Protein AF-A0A5R2MZ27-F1 (afdb_monomer)

Solvent-accessible surface area (backbone atoms only — not comparable to full-atom values): 8393 Å² total; per-residue (Å²): 110,72,66,53,73,75,37,79,86,62,85,85,85,87,86,88,85,86,78,93,74,53,65,90,81,45,98,56,95,76,85,91,82,90,80,78,95,77,51,82,99,62,89,85,76,93,84,76,88,87,82,83,57,83,44,55,34,71,86,77,41,75,88,79,53,96,51,77,74,59,57,74,78,48,46,41,44,42,41,65,92,45,68,53,51,56,50,52,53,32,48,75,73,74,45,84,57,98,64,51,74,48,63,61,71,29,86,47,69,66,62,40,50,52,38,8,66,72,61,71,26,32,26,101

Foldseek 3Di:
DVVCVVPVPDDDDDDDDDDADDPVVDPDPDDDDPDDPPHPPDDDDDDDDDDDDKDAAQVLDPPRDPDPVSLLVWAEEAEPSCQCVQVVVCVVVVHGHPCSNDHHYDPDVVVSNVCRNVRVTMYD

Mean predicted aligned error: 5.78 Å

Secondary structure (DSSP, 8-state):
-HHHHH-TT---------S---STTSS-S-----S-S--TT-------------EE-GGGSTTS---GGGGGGS-B-EETT-TTHHHHHHHHTT---SSTT-S-EESSHHHHHHHHHTTS-EE-

pLDDT: mean 89.58, std 7.47, range [64.25, 97.94]

Nearest PDB structures (foldseek):
  3kot-assembly1_A-2  TM=7.412E-01  e=2.542E-04  Citrobacter freundii
  3kos-assembly1_A  TM=7.455E-01  e=3.814E-04  Citrobacter freundii
  5mmh-assembly3_A  TM=7.559E-01  e=1.924E-02  Pseudomonas aeruginosa PAO1
  7erp-assembly2_C  TM=6.574E-01  e=1.039E+00  Cronobacter sakazakii

Structure (mmCIF, N/CA/C/O backbone):
data_AF-A0A5R2MZ27-F1
#
_entry.id   AF-A0A5R2MZ27-F1
#
loop_
_atom_site.group_PDB
_atom_site.id
_atom_site.type_symbol
_atom_site.label_atom_id
_atom_site.label_alt_id
_atom_site.label_comp_id
_atom_site.label_asym_id
_atom_site.label_entity_id
_atom_site.label_seq_id
_atom_site.pdbx_PDB_ins_code
_atom_site.Cartn_x
_atom_site.Cartn_y
_atom_site.Cartn_z
_atom_site.occupancy
_atom_site.B_iso_or_equiv
_atom_site.auth_seq_id
_atom_site.auth_comp_id
_atom_site.auth_asym_id
_atom_site.auth_atom_id
_atom_site.pdbx_PDB_model_num
ATOM 1 N N . GLY A 1 1 ? -21.063 -7.487 6.670 1.00 77.25 1 GLY A N 1
ATOM 2 C CA . GLY A 1 1 ? -22.376 -8.100 6.963 1.00 77.25 1 GLY A CA 1
ATOM 3 C C . GLY A 1 1 ? -22.309 -9.214 7.996 1.00 77.25 1 GLY A C 1
ATOM 4 O O . GLY A 1 1 ? -22.972 -9.109 9.014 1.00 77.25 1 GLY A O 1
ATOM 5 N N . ARG A 1 2 ? -21.514 -10.273 7.766 1.00 94.56 2 ARG A N 1
ATOM 6 C CA . ARG A 1 2 ? -21.497 -11.484 8.616 1.00 94.56 2 ARG A CA 1
ATOM 7 C C . ARG A 1 2 ? -21.313 -11.219 10.118 1.00 94.56 2 ARG A C 1
ATOM 9 O O . ARG A 1 2 ? -22.055 -11.786 10.905 1.00 94.56 2 ARG A O 1
ATOM 16 N N . PHE A 1 3 ? -20.360 -10.361 10.494 1.00 92.75 3 PHE A N 1
ATOM 17 C CA . PHE A 1 3 ? -20.076 -10.034 11.897 1.00 92.75 3 PHE A CA 1
ATOM 18 C C . PHE A 1 3 ? -21.261 -9.355 12.600 1.00 92.75 3 PHE A C 1
ATOM 20 O O . PHE A 1 3 ? -21.692 -9.835 13.641 1.00 92.75 3 PHE A O 1
ATOM 27 N N . LEU A 1 4 ? -21.825 -8.300 12.000 1.00 94.31 4 LEU A N 1
ATOM 28 C CA . LEU A 1 4 ? -22.984 -7.583 12.550 1.00 94.31 4 LEU A CA 1
ATOM 29 C C . LEU A 1 4 ? -24.217 -8.491 12.656 1.00 94.31 4 LEU A C 1
ATOM 31 O O . LEU A 1 4 ? -24.923 -8.461 13.654 1.00 94.31 4 LEU A O 1
ATOM 35 N N . ASN A 1 5 ? -24.433 -9.365 11.667 1.00 95.31 5 ASN A N 1
ATOM 36 C CA . ASN A 1 5 ? -25.531 -10.335 11.711 1.00 95.31 5 ASN A CA 1
ATOM 37 C C . ASN A 1 5 ? -25.368 -11.358 12.847 1.00 95.31 5 ASN A C 1
ATOM 39 O O . ASN A 1 5 ? -26.362 -11.817 13.399 1.00 95.31 5 ASN A O 1
ATOM 43 N N . ALA A 1 6 ? -24.129 -11.738 13.172 1.00 97.44 6 ALA A N 1
ATOM 44 C CA . ALA A 1 6 ? -23.833 -12.648 14.275 1.00 97.44 6 ALA A CA 1
ATOM 45 C C . ALA A 1 6 ? -23.866 -11.951 15.649 1.00 97.44 6 ALA A C 1
ATOM 47 O O . ALA A 1 6 ? -24.049 -12.627 16.656 1.00 97.44 6 ALA A O 1
ATOM 48 N N . ASN A 1 7 ? -23.721 -10.620 15.690 1.00 96.44 7 ASN A N 1
ATOM 49 C CA . ASN A 1 7 ? -23.631 -9.822 16.914 1.00 96.44 7 ASN A CA 1
ATOM 50 C C . ASN A 1 7 ? -24.573 -8.600 16.856 1.00 96.44 7 ASN A C 1
ATOM 52 O O . ASN A 1 7 ? -24.106 -7.464 16.776 1.00 96.44 7 ASN A O 1
ATOM 56 N N . PRO A 1 8 ? -25.902 -8.803 16.896 1.00 95.12 8 PRO A N 1
ATOM 57 C CA . PRO A 1 8 ? -26.883 -7.742 16.641 1.00 95.12 8 PRO A CA 1
ATOM 58 C C . PRO A 1 8 ? -26.922 -6.637 17.708 1.00 95.12 8 PRO A C 1
ATOM 60 O O . PRO A 1 8 ? -27.533 -5.598 17.484 1.00 95.12 8 PRO A O 1
ATOM 63 N N . THR A 1 9 ? -26.307 -6.858 18.870 1.00 97.00 9 THR A N 1
ATOM 64 C CA . THR A 1 9 ? -26.231 -5.885 19.969 1.00 97.00 9 THR A CA 1
ATOM 65 C C . THR A 1 9 ? -24.957 -5.043 19.946 1.00 97.00 9 THR A C 1
ATOM 67 O O . THR A 1 9 ? -24.823 -4.157 20.783 1.00 97.00 9 THR A O 1
ATOM 70 N N . ILE A 1 10 ? -24.005 -5.333 19.051 1.00 94.75 10 ILE A N 1
ATOM 71 C CA . ILE A 1 10 ? -22.760 -4.568 18.931 1.00 94.75 10 ILE A CA 1
ATOM 72 C C . ILE A 1 10 ? -22.983 -3.411 17.957 1.00 94.75 10 ILE A C 1
ATOM 74 O O . ILE A 1 10 ? -23.320 -3.628 16.792 1.00 94.75 10 ILE A O 1
ATOM 78 N N . GLU A 1 11 ? -22.744 -2.189 18.424 1.00 92.44 11 GLU A N 1
ATOM 79 C CA . GLU A 1 11 ? -22.598 -1.016 17.565 1.00 92.44 11 GLU A CA 1
ATOM 80 C C . GLU A 1 11 ? -21.147 -0.934 17.076 1.00 92.44 11 GLU A C 1
ATOM 82 O O . GLU A 1 11 ? -20.214 -1.008 17.872 1.00 92.44 11 GLU A O 1
ATOM 87 N N . LEU A 1 12 ? -20.948 -0.843 15.759 1.00 92.75 12 LEU A N 1
ATOM 88 C CA . LEU A 1 12 ? -19.620 -0.819 15.147 1.00 92.75 12 LEU A CA 1
ATOM 89 C C . LEU A 1 12 ? -19.347 0.557 14.544 1.00 92.75 12 LEU A C 1
ATOM 91 O O . LEU A 1 12 ? -19.946 0.920 13.531 1.00 92.75 12 LEU A O 1
ATOM 95 N N . THR A 1 13 ? -18.375 1.260 15.115 1.00 92.69 13 THR A N 1
ATOM 96 C CA . THR A 1 13 ? -17.823 2.501 14.564 1.00 92.69 13 THR A CA 1
ATOM 97 C C . THR A 1 13 ? -16.450 2.214 13.972 1.00 92.69 13 THR A C 1
ATOM 99 O O . THR A 1 13 ? -15.607 1.603 14.621 1.00 92.69 13 THR A O 1
ATOM 102 N N . VAL A 1 14 ? -16.220 2.636 12.727 1.00 92.31 14 VAL A N 1
ATOM 103 C CA . VAL A 1 14 ? -14.935 2.451 12.037 1.00 92.31 14 VAL A CA 1
ATOM 104 C C . VAL A 1 14 ? -14.370 3.812 11.673 1.00 92.31 14 VAL A C 1
ATOM 106 O O . VAL A 1 14 ? -15.018 4.594 10.977 1.00 92.31 14 VAL A O 1
ATOM 109 N N . THR A 1 15 ? -13.149 4.078 12.120 1.00 90.44 15 THR A N 1
ATOM 110 C CA . THR A 1 15 ? -12.382 5.276 11.779 1.00 90.44 15 THR A CA 1
ATOM 111 C C . THR A 1 15 ? -11.074 4.871 11.106 1.00 90.44 15 THR A C 1
ATOM 113 O O . THR A 1 15 ? -10.576 3.761 11.289 1.00 90.44 15 THR A O 1
ATOM 116 N N . ALA A 1 16 ? -10.536 5.759 10.272 1.00 87.19 16 ALA A N 1
ATOM 117 C CA . ALA A 1 16 ? -9.241 5.575 9.633 1.00 87.19 16 ALA A CA 1
ATOM 118 C C . ALA A 1 16 ? -8.315 6.715 10.061 1.00 87.19 16 ALA A C 1
ATOM 120 O O . ALA A 1 16 ? -8.684 7.886 9.970 1.00 87.19 16 ALA A O 1
ATOM 121 N N . SER A 1 17 ? -7.114 6.368 10.510 1.00 81.44 17 SER A N 1
ATOM 122 C CA . SER A 1 17 ? -6.074 7.312 10.916 1.00 81.44 17 SER A CA 1
ATOM 123 C C . SER A 1 17 ? -4.730 6.897 10.332 1.00 81.44 17 SER A C 1
ATOM 125 O O . SER A 1 17 ? -4.474 5.713 10.119 1.00 81.44 17 SER A O 1
ATOM 127 N N . ILE A 1 18 ? -3.862 7.876 10.085 1.00 76.75 18 ILE A N 1
ATOM 128 C CA . ILE A 1 18 ? -2.497 7.655 9.604 1.00 76.75 18 ILE A CA 1
ATOM 129 C C . ILE A 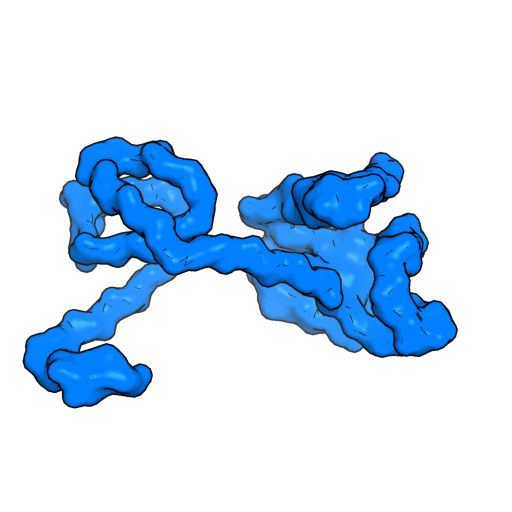1 18 ? -1.533 7.999 10.738 1.00 76.75 18 ILE A C 1
ATOM 131 O O . ILE A 1 18 ? -1.662 9.053 11.358 1.00 76.75 18 ILE A O 1
ATOM 135 N N . GLY A 1 19 ? -0.538 7.142 10.963 1.00 75.62 19 GLY A N 1
ATOM 136 C CA . GLY A 1 19 ? 0.529 7.376 11.935 1.00 75.62 19 GLY A CA 1
ATOM 137 C C . GLY A 1 19 ? 0.334 6.635 13.254 1.00 75.62 19 GLY A C 1
ATOM 138 O O . GLY A 1 19 ? -0.504 5.743 13.367 1.00 75.62 19 GLY A O 1
ATOM 139 N N . GLN A 1 20 ? 1.171 6.978 14.236 1.00 71.75 20 GLN A N 1
ATOM 140 C CA . GLN A 1 20 ? 1.079 6.401 15.573 1.00 71.75 20 GLN A CA 1
ATOM 141 C C . GLN A 1 20 ? -0.229 6.809 16.243 1.00 71.75 20 GLN A C 1
ATOM 143 O O . GLN A 1 20 ? -0.682 7.947 16.133 1.00 71.75 20 GLN A O 1
ATOM 148 N N . PHE A 1 21 ? -0.799 5.856 16.961 1.00 76.38 21 PHE A N 1
ATOM 149 C CA . PHE A 1 21 ? -2.088 5.965 17.610 1.00 76.38 21 PHE A CA 1
ATOM 150 C C . PHE A 1 21 ? -1.949 5.513 19.073 1.00 76.38 21 PHE A C 1
ATOM 152 O O . PHE A 1 21 ? -1.078 4.703 19.392 1.00 76.38 21 PHE A O 1
ATOM 159 N N . SER A 1 22 ? -2.783 6.058 19.961 1.00 78.81 22 SER A N 1
ATOM 160 C CA . SER A 1 22 ? -2.821 5.703 21.382 1.00 78.81 22 SER A CA 1
ATOM 161 C C . SER A 1 22 ? -4.241 5.320 21.781 1.00 78.81 22 SER A C 1
ATOM 163 O O . SER A 1 22 ? -5.166 6.122 21.635 1.00 78.81 22 SER A O 1
ATOM 165 N N . PHE A 1 23 ? -4.384 4.111 22.327 1.00 84.12 23 PHE A N 1
ATOM 166 C CA . PHE A 1 23 ? -5.642 3.611 22.885 1.00 84.12 23 PHE A CA 1
ATOM 167 C C . PHE A 1 23 ? -6.122 4.452 24.077 1.00 84.12 23 PHE A C 1
ATOM 169 O O . PHE A 1 23 ? -7.317 4.610 24.265 1.00 84.12 23 PHE A O 1
ATOM 176 N N . GLU A 1 24 ? -5.214 5.054 24.854 1.00 83.88 24 GLU A N 1
ATOM 177 C CA . GLU A 1 24 ? -5.598 5.928 25.974 1.00 83.88 24 GLU A CA 1
ATOM 178 C C . GLU A 1 24 ? -6.149 7.284 25.514 1.00 83.88 24 GLU A C 1
ATOM 180 O O . GLU A 1 24 ? -6.957 7.901 26.205 1.00 83.88 24 GLU A O 1
ATOM 185 N N . ALA A 1 25 ? -5.692 7.777 24.360 1.00 82.75 25 ALA A N 1
ATOM 186 C CA . ALA A 1 25 ? -6.037 9.106 23.862 1.00 82.75 25 ALA A CA 1
ATOM 187 C C . ALA A 1 25 ? -7.261 9.120 22.929 1.00 82.75 25 ALA A C 1
ATOM 189 O O . ALA A 1 25 ? -7.608 10.176 22.395 1.00 82.75 25 ALA A O 1
ATOM 190 N N . THR A 1 26 ? -7.881 7.968 22.669 1.00 82.06 26 THR A N 1
ATOM 191 C CA . THR A 1 26 ? -8.913 7.810 21.637 1.00 82.06 26 THR A CA 1
ATOM 192 C C . THR A 1 26 ? -10.004 6.826 22.064 1.00 82.06 26 THR A C 1
ATOM 194 O O . THR A 1 26 ? -9.779 5.962 22.899 1.00 82.06 26 THR A O 1
ATOM 197 N N . ASP A 1 27 ? -11.184 6.937 21.449 1.00 85.62 27 ASP A N 1
ATOM 198 C CA . ASP A 1 27 ? -12.349 6.063 21.689 1.00 85.62 27 ASP A CA 1
ATOM 199 C C . ASP A 1 27 ? -12.340 4.820 20.771 1.00 85.62 27 ASP A C 1
ATOM 201 O O . ASP A 1 27 ? -13.334 4.477 20.132 1.00 85.62 27 ASP A O 1
ATOM 205 N N . VAL A 1 28 ? -11.186 4.171 20.610 1.00 89.38 28 VAL A N 1
ATOM 206 C CA . VAL A 1 28 ? -11.052 2.984 19.749 1.00 89.38 28 VAL A CA 1
ATOM 207 C C . VAL A 1 28 ? -10.683 1.783 20.605 1.00 89.38 28 VAL A C 1
ATOM 209 O O . VAL A 1 28 ? -9.671 1.809 21.289 1.00 89.38 28 VAL A O 1
ATOM 212 N N . ASP A 1 29 ? -11.468 0.709 20.521 1.00 89.81 29 ASP A N 1
ATOM 213 C CA . ASP A 1 29 ? -11.234 -0.517 21.300 1.00 89.81 29 ASP A CA 1
ATOM 214 C C . ASP A 1 29 ? -10.222 -1.475 20.648 1.00 89.81 29 ASP A C 1
ATOM 216 O O . ASP A 1 29 ? -9.589 -2.283 21.324 1.00 89.81 29 ASP A O 1
ATOM 220 N N . ALA A 1 30 ? -10.083 -1.424 19.319 1.00 89.94 30 ALA A N 1
ATOM 221 C CA . ALA A 1 30 ? -9.198 -2.297 18.550 1.00 89.94 30 ALA A CA 1
ATOM 222 C C . ALA A 1 30 ? -8.706 -1.609 17.273 1.00 89.94 30 ALA A C 1
ATOM 224 O O . ALA A 1 30 ? -9.446 -0.861 16.633 1.00 89.94 30 ALA A O 1
ATOM 225 N N . ALA A 1 31 ? -7.474 -1.913 16.863 1.00 89.69 31 ALA A N 1
ATOM 226 C CA . ALA A 1 31 ? -6.870 -1.361 15.657 1.00 89.69 31 ALA A CA 1
ATOM 227 C C . ALA A 1 31 ? -6.383 -2.470 14.718 1.00 89.69 31 ALA A C 1
ATOM 229 O O . ALA A 1 31 ? -5.806 -3.463 15.157 1.00 89.69 31 ALA A O 1
ATOM 230 N N . ILE A 1 32 ? -6.587 -2.271 13.414 1.00 89.88 32 ILE A N 1
ATOM 231 C CA . ILE A 1 32 ? -5.943 -3.061 12.360 1.00 89.88 32 ILE A CA 1
ATOM 232 C C . ILE A 1 32 ? -4.836 -2.191 11.779 1.00 89.88 32 ILE A C 1
ATOM 234 O O . ILE A 1 32 ? -5.098 -1.115 11.241 1.00 89.88 32 ILE A O 1
ATOM 238 N N . HIS A 1 33 ? -3.600 -2.656 11.908 1.00 86.00 33 HIS A N 1
ATOM 239 C CA . HIS A 1 33 ? -2.395 -1.913 11.558 1.00 86.00 33 HIS A CA 1
ATOM 240 C C . HIS A 1 33 ? -1.496 -2.757 10.658 1.00 86.00 33 HIS A C 1
ATOM 242 O O . HIS A 1 33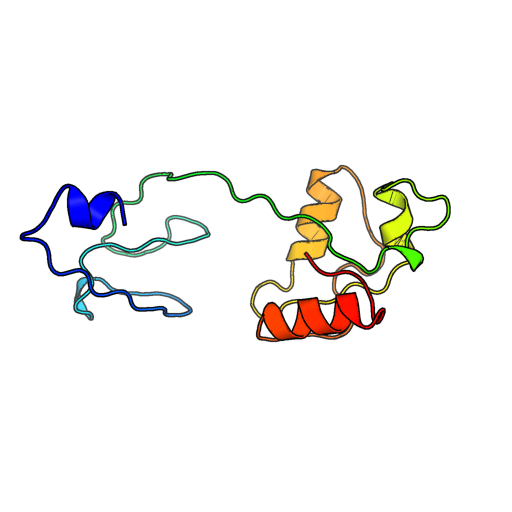 ? -1.404 -3.972 10.817 1.00 86.00 33 HIS A O 1
ATOM 248 N N . TYR A 1 34 ? -0.835 -2.092 9.714 1.00 81.69 34 TYR A N 1
ATOM 249 C CA . TYR A 1 34 ? 0.211 -2.679 8.886 1.00 81.69 34 TYR A CA 1
ATOM 250 C C . TYR A 1 34 ? 1.571 -2.136 9.326 1.00 81.69 34 TYR A C 1
ATOM 252 O O . TYR A 1 34 ? 1.821 -0.931 9.235 1.00 81.69 34 TYR A O 1
ATOM 260 N N . GLY A 1 35 ? 2.474 -3.021 9.743 1.00 78.69 35 GLY A N 1
ATOM 261 C CA . GLY A 1 35 ? 3.841 -2.672 10.122 1.00 78.69 35 GLY A CA 1
ATOM 262 C C . GLY A 1 35 ? 4.304 -3.428 11.360 1.00 78.69 35 GLY A C 1
ATOM 263 O O . GLY A 1 35 ? 3.775 -4.483 11.687 1.00 78.69 35 GLY A O 1
ATOM 264 N N . THR A 1 36 ? 5.312 -2.892 12.046 1.00 70.44 36 THR A N 1
ATOM 265 C CA . THR A 1 36 ? 5.902 -3.535 13.230 1.00 70.44 36 THR A CA 1
ATOM 266 C C . THR A 1 36 ? 5.145 -3.200 14.516 1.00 70.44 36 THR A C 1
ATOM 268 O O . THR A 1 36 ? 4.475 -2.166 14.587 1.00 70.44 36 THR A O 1
ATOM 271 N N . ASP A 1 37 ? 5.333 -4.036 15.541 1.00 64.25 37 ASP A N 1
ATOM 272 C CA . ASP A 1 37 ? 4.714 -3.989 16.882 1.00 64.25 37 ASP A CA 1
ATOM 273 C C . ASP A 1 37 ? 5.206 -2.816 17.759 1.00 64.25 37 ASP A C 1
ATOM 275 O O . ASP A 1 37 ? 5.645 -2.989 18.894 1.00 64.25 37 ASP A O 1
ATOM 279 N N . ALA A 1 38 ? 5.223 -1.598 17.224 1.00 65.88 38 ALA A N 1
ATOM 280 C CA . ALA A 1 38 ? 5.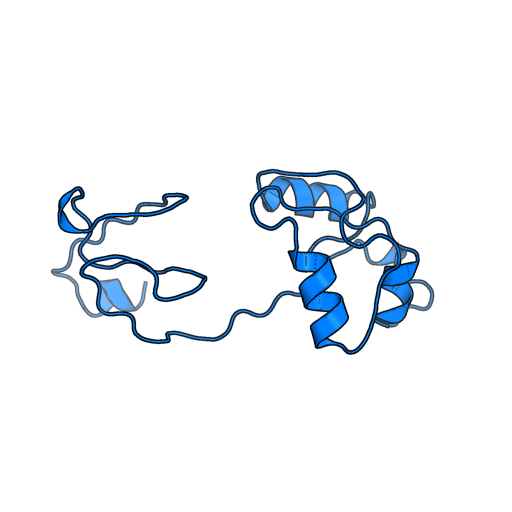882 -0.459 17.863 1.00 65.88 38 ALA A CA 1
ATOM 281 C C . ALA A 1 38 ? 4.915 0.490 18.588 1.00 65.88 38 ALA A C 1
ATOM 283 O O . ALA A 1 38 ? 5.233 1.672 18.742 1.00 65.88 38 ALA A O 1
ATOM 284 N N . TRP A 1 39 ? 3.721 0.031 18.975 1.00 78.19 39 TRP A N 1
ATOM 285 C CA . TRP A 1 39 ? 2.739 0.887 19.644 1.00 78.19 39 TRP A CA 1
ATOM 286 C C . TRP A 1 39 ? 2.816 0.681 21.161 1.00 78.19 39 TRP A C 1
ATOM 288 O O . TRP A 1 39 ? 2.584 -0.443 21.622 1.00 78.19 39 TRP A O 1
ATOM 298 N N . PRO A 1 40 ? 3.167 1.728 21.936 1.00 73.38 40 PRO A N 1
ATOM 299 C CA . PRO A 1 40 ? 3.203 1.652 23.391 1.00 73.38 40 PRO A CA 1
ATOM 300 C C . PRO A 1 40 ? 1.884 1.123 23.951 1.00 73.38 40 PRO A C 1
ATOM 302 O O . PRO A 1 40 ? 0.816 1.443 23.429 1.00 73.38 40 PRO A O 1
ATOM 305 N N . ASP A 1 41 ? 1.984 0.297 24.991 1.00 78.56 41 ASP A N 1
ATOM 306 C CA . ASP A 1 41 ? 0.836 -0.195 25.761 1.00 78.56 41 ASP A CA 1
ATOM 307 C C . ASP A 1 41 ? -0.212 -0.964 24.931 1.00 78.56 41 ASP A C 1
ATOM 309 O O . ASP A 1 41 ? -1.385 -1.034 25.291 1.00 78.56 41 ASP A O 1
ATOM 313 N N . SER A 1 42 ? 0.217 -1.590 23.828 1.00 83.44 42 SER A N 1
ATOM 314 C CA . SER A 1 42 ? -0.631 -2.427 22.974 1.00 83.44 42 SER A CA 1
ATOM 315 C C . SER A 1 42 ? -0.235 -3.905 23.024 1.00 83.44 42 SER A C 1
ATOM 317 O O . SER A 1 42 ? 0.931 -4.258 23.212 1.00 83.44 42 SER A O 1
ATOM 319 N N . GLN A 1 43 ? -1.220 -4.785 22.832 1.00 85.56 43 GLN A N 1
ATOM 320 C CA . GLN A 1 43 ? -0.986 -6.187 22.487 1.00 85.56 43 GLN A CA 1
ATOM 321 C C . GLN A 1 43 ? -1.312 -6.369 21.009 1.00 85.56 43 GLN A C 1
ATOM 323 O O . GLN A 1 43 ? -2.424 -6.069 20.581 1.00 85.56 43 GLN A O 1
ATOM 328 N N . SER A 1 44 ? -0.332 -6.835 20.238 1.00 87.25 44 SER A N 1
ATOM 329 C CA . SER A 1 44 ? -0.480 -7.074 18.802 1.00 87.25 44 SER A CA 1
ATOM 330 C C . SER A 1 44 ? -0.562 -8.573 18.530 1.00 87.25 44 SER A C 1
ATOM 332 O O . SER A 1 44 ? 0.219 -9.354 19.074 1.00 87.25 44 SER A O 1
ATOM 334 N N . GLU A 1 45 ? -1.510 -8.969 17.685 1.00 89.44 45 GLU A N 1
ATOM 335 C CA . GLU A 1 45 ? -1.635 -10.330 17.173 1.00 89.44 45 GLU A CA 1
ATOM 336 C C . GLU A 1 45 ? -1.564 -10.287 15.647 1.00 89.44 45 GLU A C 1
ATOM 338 O O . GLU A 1 45 ? -2.196 -9.447 15.000 1.00 89.44 45 GLU A O 1
ATOM 343 N N . PHE A 1 46 ? -0.773 -11.189 15.068 1.00 90.44 46 PHE A N 1
ATOM 344 C CA . PHE A 1 46 ? -0.664 -11.304 13.622 1.00 90.44 46 PHE A CA 1
ATOM 345 C C . PHE A 1 46 ? -2.008 -11.733 13.025 1.00 90.44 46 PHE A C 1
ATOM 347 O O . PHE A 1 46 ? -2.515 -12.812 13.326 1.00 90.44 46 PHE A O 1
ATOM 354 N N . LEU A 1 47 ? -2.564 -10.893 12.151 1.00 92.06 47 LEU A N 1
ATOM 355 C CA . LEU A 1 47 ? -3.834 -11.170 11.487 1.00 92.06 47 LEU A CA 1
ATOM 356 C C . LEU A 1 47 ? -3.639 -11.971 10.193 1.00 92.06 47 LEU A C 1
ATOM 358 O O . LEU A 1 47 ? -4.252 -13.022 10.012 1.00 92.06 47 LEU A O 1
ATOM 362 N N . MET A 1 48 ? -2.830 -11.442 9.274 1.00 92.94 48 MET A N 1
ATOM 363 C CA . MET A 1 48 ? -2.536 -12.037 7.969 1.00 92.94 48 MET A CA 1
ATOM 364 C C . MET A 1 48 ? -1.374 -11.306 7.289 1.00 92.94 48 MET A C 1
ATOM 366 O O . MET A 1 48 ? -1.074 -10.160 7.630 1.00 92.94 48 MET A O 1
ATOM 370 N N . ASP A 1 49 ? -0.774 -11.953 6.291 1.00 89.69 49 ASP A N 1
ATOM 371 C CA . ASP A 1 49 ? 0.220 -11.330 5.418 1.00 89.69 49 ASP A CA 1
ATOM 372 C C . ASP A 1 49 ? -0.424 -10.305 4.471 1.00 89.69 49 ASP A C 1
ATOM 374 O O . ASP A 1 49 ? -1.576 -10.449 4.047 1.00 89.69 49 ASP A O 1
ATOM 378 N N . GLU A 1 50 ? 0.349 -9.289 4.088 1.00 88.19 50 GLU A N 1
ATOM 379 C CA . GLU A 1 50 ? 0.006 -8.386 2.990 1.00 88.19 50 GLU A CA 1
ATOM 380 C C . GLU A 1 50 ? 0.609 -8.907 1.679 1.00 88.19 50 GLU A C 1
ATOM 382 O O . GLU A 1 50 ? 1.768 -9.314 1.637 1.00 88.19 50 GLU A O 1
ATOM 387 N N . VAL A 1 51 ? -0.168 -8.867 0.593 1.00 88.44 51 VAL A N 1
ATOM 388 C CA . VAL A 1 51 ? 0.313 -9.205 -0.752 1.00 88.44 51 VAL A CA 1
ATOM 389 C C . VAL A 1 51 ? 0.094 -8.011 -1.671 1.00 88.44 51 VAL A C 1
ATOM 391 O O . VAL A 1 51 ? -1.045 -7.672 -1.992 1.00 88.44 51 VAL A O 1
ATOM 394 N N . LEU A 1 52 ? 1.190 -7.397 -2.117 1.00 89.94 52 LEU A N 1
ATOM 395 C CA . LEU A 1 52 ? 1.173 -6.331 -3.117 1.00 89.94 52 LEU A CA 1
ATOM 396 C C . LEU A 1 52 ? 1.340 -6.917 -4.519 1.00 89.94 52 LEU A C 1
ATOM 398 O O . LEU A 1 52 ? 2.227 -7.740 -4.767 1.00 89.94 52 LEU A O 1
ATOM 402 N N . ILE A 1 53 ? 0.490 -6.481 -5.449 1.00 91.81 53 ILE A N 1
ATOM 403 C CA . ILE A 1 53 ? 0.503 -6.953 -6.834 1.00 91.81 53 ILE A CA 1
ATOM 404 C C . ILE A 1 53 ? 0.612 -5.768 -7.798 1.00 91.81 53 ILE A C 1
ATOM 406 O O . ILE A 1 53 ? -0.163 -4.823 -7.692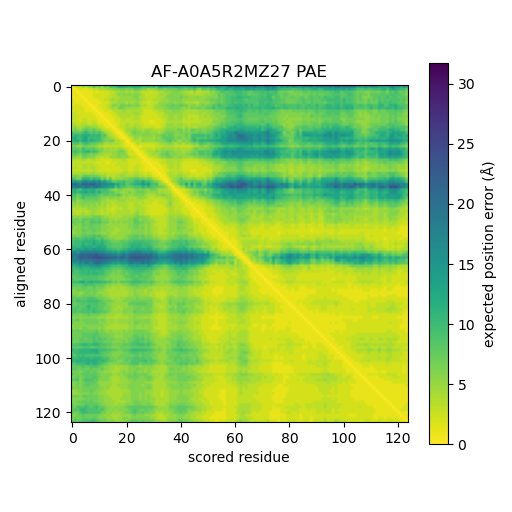 1.00 91.81 53 ILE A O 1
ATOM 410 N N . PRO A 1 54 ? 1.525 -5.813 -8.783 1.00 93.06 54 PRO A N 1
ATOM 411 C CA . PRO A 1 54 ? 1.588 -4.786 -9.808 1.00 93.06 54 PRO A CA 1
ATOM 412 C C . PRO A 1 54 ? 0.299 -4.725 -10.633 1.00 93.06 54 PRO A C 1
ATOM 414 O O . PRO A 1 54 ? -0.147 -5.732 -11.187 1.00 93.06 54 PRO A O 1
ATOM 417 N N . VAL A 1 55 ? -0.256 -3.526 -10.781 1.00 92.81 55 VAL A N 1
ATOM 418 C CA . VAL A 1 55 ? -1.413 -3.232 -11.626 1.00 92.81 55 VAL A CA 1
ATOM 419 C C . VAL A 1 55 ? -1.022 -2.203 -12.682 1.00 92.81 55 VAL A C 1
ATOM 421 O O . VAL A 1 55 ? -0.503 -1.127 -12.380 1.00 92.81 55 VAL A O 1
ATOM 424 N N . CYS A 1 56 ? -1.293 -2.525 -13.945 1.00 93.19 56 CYS A N 1
ATOM 425 C CA . CYS A 1 56 ? -1.073 -1.644 -15.086 1.00 93.19 56 CYS A CA 1
ATOM 426 C C . CYS A 1 56 ? -2.101 -1.914 -16.191 1.00 93.19 56 CYS A C 1
ATOM 428 O O . CYS A 1 56 ? -2.832 -2.909 -16.160 1.00 93.19 56 CYS A O 1
ATOM 430 N N . ARG A 1 57 ? -2.163 -1.025 -17.186 1.00 92.94 57 ARG A N 1
ATOM 431 C CA . ARG A 1 57 ? -2.973 -1.249 -18.386 1.00 92.94 57 ARG A CA 1
ATOM 432 C C . ARG A 1 57 ? -2.402 -2.412 -19.208 1.00 92.94 57 ARG A C 1
ATOM 434 O O . ARG A 1 57 ? -1.196 -2.497 -19.414 1.00 92.94 57 ARG A O 1
ATOM 441 N N . LEU A 1 58 ? -3.278 -3.289 -19.709 1.00 87.50 58 LEU A N 1
ATOM 442 C CA . LEU A 1 58 ? -2.892 -4.534 -20.393 1.00 87.50 58 LEU A CA 1
ATOM 443 C C . LEU A 1 58 ? -1.980 -4.321 -21.614 1.00 87.50 58 LEU A C 1
ATOM 445 O O . LEU A 1 58 ? -1.117 -5.147 -21.886 1.00 87.50 58 LEU A O 1
ATOM 449 N N . ASP A 1 59 ? -2.153 -3.225 -22.350 1.00 88.38 59 ASP A N 1
ATOM 450 C CA . ASP A 1 59 ? -1.367 -2.916 -23.551 1.00 88.38 59 ASP A CA 1
ATOM 451 C C . ASP A 1 59 ? 0.087 -2.504 -23.263 1.00 88.38 59 ASP A C 1
ATOM 453 O O . ASP A 1 59 ? 0.907 -2.484 -24.179 1.00 88.38 59 ASP A O 1
ATOM 457 N N . LEU A 1 60 ? 0.427 -2.225 -22.000 1.00 85.56 60 LEU A N 1
ATOM 458 C CA . LEU A 1 60 ? 1.808 -2.038 -21.558 1.00 85.56 60 LEU A CA 1
ATOM 459 C C . LEU A 1 60 ? 2.555 -3.378 -21.447 1.00 85.56 60 LEU A C 1
ATOM 461 O O . LEU A 1 60 ? 3.785 -3.399 -21.449 1.00 85.56 60 LEU A O 1
ATOM 465 N N . ILE A 1 61 ? 1.835 -4.504 -21.394 1.00 84.81 61 ILE A N 1
ATOM 466 C CA . ILE A 1 61 ? 2.413 -5.848 -21.322 1.00 84.81 61 ILE A CA 1
ATOM 467 C C . ILE A 1 61 ? 2.708 -6.353 -22.739 1.00 84.81 61 ILE A C 1
ATOM 469 O O . ILE A 1 61 ? 1.878 -6.981 -23.405 1.00 84.81 61 ILE A O 1
ATOM 473 N N . VAL A 1 62 ? 3.931 -6.104 -23.207 1.00 77.94 62 VAL A N 1
ATOM 474 C CA . VAL A 1 62 ? 4.394 -6.585 -24.515 1.00 77.94 62 VAL A CA 1
ATOM 475 C C . VAL A 1 62 ? 4.447 -8.117 -24.520 1.00 77.94 62 VAL A C 1
ATOM 477 O O . VAL A 1 62 ? 5.112 -8.736 -23.696 1.00 77.94 62 VAL A O 1
ATOM 480 N N . GLY A 1 63 ? 3.745 -8.746 -25.466 1.00 74.38 63 GLY A N 1
ATOM 481 C CA . GLY A 1 63 ? 3.715 -10.207 -25.607 1.00 74.38 63 GLY A CA 1
ATOM 482 C C . GLY A 1 63 ? 2.689 -10.926 -24.723 1.00 74.38 63 GLY A C 1
ATOM 483 O O . GLY A 1 63 ? 2.649 -12.156 -24.735 1.00 74.38 63 GLY A O 1
ATOM 484 N N . GLY A 1 64 ? 1.849 -10.190 -23.982 1.00 70.19 64 GLY A N 1
ATOM 485 C CA . GLY A 1 64 ? 0.679 -10.731 -23.275 1.00 70.19 64 GLY A CA 1
ATOM 486 C C . GLY A 1 64 ? 0.987 -11.649 -22.087 1.00 70.19 64 GLY A C 1
ATOM 487 O O . GLY A 1 64 ? 0.073 -12.268 -21.545 1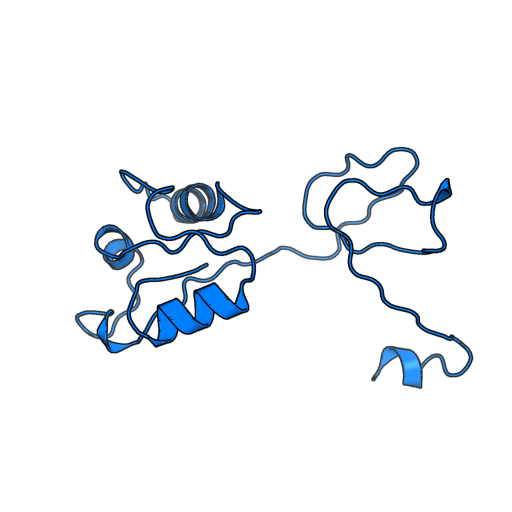.00 70.19 64 GLY A O 1
ATOM 488 N N . LYS A 1 65 ? 2.255 -11.753 -21.674 1.00 73.19 65 LYS A N 1
ATOM 489 C CA . LYS A 1 65 ? 2.673 -12.494 -20.480 1.00 73.19 65 LYS A CA 1
ATOM 490 C C . LYS A 1 65 ? 3.100 -11.517 -19.394 1.00 73.19 65 LYS A C 1
ATOM 492 O O . LYS A 1 65 ? 3.943 -10.660 -19.637 1.00 73.19 65 LYS A O 1
ATOM 497 N N . ALA A 1 66 ? 2.543 -11.687 -18.199 1.00 77.38 66 ALA A N 1
ATOM 498 C CA . ALA A 1 66 ? 2.953 -10.959 -17.005 1.00 77.38 66 ALA A CA 1
ATOM 499 C C . ALA A 1 66 ? 4.304 -11.501 -16.501 1.00 77.38 66 ALA A C 1
ATOM 501 O O . ALA A 1 66 ? 4.358 -12.315 -15.584 1.00 77.38 66 ALA A O 1
ATOM 502 N N . ASP A 1 67 ? 5.388 -11.101 -17.164 1.00 86.56 67 ASP A N 1
ATOM 503 C CA . ASP A 1 67 ? 6.755 -11.330 -16.698 1.00 86.56 67 ASP A CA 1
ATOM 504 C C . ASP A 1 67 ? 7.192 -10.140 -15.823 1.00 86.56 67 ASP A C 1
ATOM 506 O O . ASP A 1 67 ? 7.205 -9.008 -16.320 1.00 86.56 67 ASP A O 1
ATOM 510 N N . PRO A 1 68 ? 7.575 -10.354 -14.548 1.00 88.38 68 PRO A N 1
ATOM 511 C CA . PRO A 1 68 ? 8.110 -9.301 -13.687 1.00 88.38 68 PRO A CA 1
ATOM 512 C C . PRO A 1 68 ? 9.289 -8.525 -14.292 1.00 88.38 68 PRO A C 1
ATOM 514 O O . PRO A 1 68 ? 9.476 -7.351 -13.972 1.00 88.38 68 PRO A O 1
ATOM 517 N N . SER A 1 69 ? 10.059 -9.134 -15.203 1.00 89.00 69 SER A N 1
ATOM 518 C CA . SER A 1 69 ? 11.150 -8.462 -15.919 1.00 89.00 69 SER A CA 1
ATOM 519 C C . SER A 1 69 ? 10.679 -7.269 -16.758 1.00 89.00 69 SER A C 1
ATOM 521 O O . SER A 1 69 ? 11.414 -6.290 -16.897 1.00 89.00 69 SER A O 1
ATOM 523 N N . ALA A 1 70 ? 9.430 -7.285 -17.237 1.00 89.00 70 ALA A N 1
ATOM 524 C CA . ALA A 1 70 ? 8.850 -6.190 -18.008 1.00 89.00 70 ALA A CA 1
ATOM 525 C C . ALA A 1 70 ? 8.721 -4.898 -17.183 1.00 89.00 70 ALA A C 1
ATOM 527 O O . ALA A 1 70 ? 8.830 -3.802 -17.735 1.00 89.00 70 ALA A O 1
ATOM 528 N N . LEU A 1 71 ? 8.561 -5.012 -15.859 1.00 91.19 71 LEU A N 1
ATOM 529 C CA . LEU A 1 71 ? 8.433 -3.867 -14.954 1.00 91.19 71 LEU A CA 1
ATOM 530 C C . LEU A 1 71 ? 9.705 -3.010 -14.919 1.00 91.19 71 LEU A C 1
ATOM 532 O O . LEU A 1 71 ? 9.621 -1.820 -14.634 1.00 91.19 71 LEU A O 1
ATOM 536 N N . LEU A 1 72 ? 10.868 -3.575 -15.273 1.00 91.56 72 LEU A N 1
ATOM 537 C CA . LEU A 1 72 ? 12.139 -2.844 -15.368 1.00 91.56 72 LEU A CA 1
ATOM 538 C C . LEU A 1 72 ? 12.127 -1.731 -16.426 1.00 91.56 72 LEU A C 1
ATOM 540 O O . LEU A 1 72 ? 12.925 -0.799 -16.343 1.00 91.56 72 LEU A O 1
ATOM 544 N N . GLY A 1 73 ? 11.252 -1.837 -17.430 1.00 89.94 73 GLY A N 1
ATOM 545 C CA . GLY A 1 73 ? 11.070 -0.823 -18.469 1.00 89.94 73 GLY A CA 1
ATOM 546 C C . GLY A 1 73 ? 9.855 0.082 -18.255 1.00 89.94 73 GLY A C 1
ATOM 547 O O . GLY A 1 73 ? 9.633 0.994 -19.052 1.00 89.94 73 GLY A O 1
ATOM 548 N N . MET A 1 74 ? 9.050 -0.162 -17.217 1.00 92.19 74 MET A N 1
ATOM 549 C CA . MET A 1 74 ? 7.814 0.576 -16.970 1.00 92.19 74 MET A CA 1
ATOM 550 C C . MET A 1 74 ? 8.043 1.760 -16.035 1.00 92.19 74 MET A C 1
ATOM 552 O O . MET A 1 74 ? 8.932 1.769 -15.186 1.00 92.19 74 MET A O 1
ATOM 556 N N . ARG A 1 75 ? 7.191 2.781 -16.158 1.00 95.50 75 ARG A N 1
ATOM 557 C CA . ARG A 1 75 ? 7.143 3.853 -15.165 1.00 95.50 75 ARG A CA 1
ATOM 558 C C . ARG A 1 75 ? 6.482 3.334 -13.890 1.00 95.50 75 ARG A C 1
ATOM 560 O O . ARG A 1 75 ? 5.326 2.921 -13.934 1.00 95.50 75 ARG A O 1
ATOM 567 N N . LEU A 1 76 ? 7.194 3.417 -12.772 1.00 97.12 76 LEU A N 1
ATOM 568 C CA . LEU A 1 76 ? 6.710 3.004 -11.458 1.00 97.12 76 LEU A CA 1
ATOM 569 C C . LEU A 1 76 ? 5.953 4.158 -10.789 1.00 97.12 76 LEU A C 1
ATOM 571 O O . LEU A 1 76 ? 6.531 5.196 -10.475 1.00 97.12 76 LEU A O 1
ATOM 575 N N . ILE A 1 77 ? 4.651 3.999 -10.595 1.00 97.94 77 ILE A N 1
ATOM 576 C CA . ILE A 1 77 ? 3.813 4.934 -9.848 1.00 97.94 77 ILE A CA 1
ATOM 577 C C . ILE A 1 77 ? 4.051 4.692 -8.355 1.00 97.94 77 ILE A C 1
ATOM 579 O O . ILE A 1 77 ? 3.997 3.558 -7.886 1.00 97.94 77 ILE A O 1
ATOM 583 N N . GLN A 1 78 ? 4.340 5.762 -7.622 1.00 97.56 78 GLN A N 1
ATOM 584 C CA . GLN A 1 78 ? 4.743 5.729 -6.220 1.00 97.56 78 GLN A CA 1
ATOM 585 C C . GLN A 1 78 ? 3.579 6.134 -5.308 1.00 97.56 78 GLN A C 1
ATOM 587 O O . GLN A 1 78 ? 2.787 7.014 -5.655 1.00 97.56 78 GLN A O 1
ATOM 592 N N . HIS A 1 79 ? 3.525 5.551 -4.111 1.00 95.38 79 HIS A N 1
ATOM 593 C CA . HIS A 1 79 ? 2.597 5.956 -3.056 1.00 95.38 79 HIS A CA 1
ATOM 594 C C . HIS A 1 79 ? 3.347 6.748 -1.976 1.00 95.38 79 HIS A C 1
ATOM 596 O O . HIS A 1 79 ? 4.359 6.273 -1.456 1.00 95.38 79 HIS A O 1
ATOM 602 N N . SER A 1 80 ? 2.866 7.943 -1.617 1.00 92.69 80 SER A N 1
ATOM 603 C CA . SER A 1 80 ? 3.579 8.865 -0.709 1.00 92.69 80 SER A CA 1
ATOM 604 C C . SER A 1 80 ? 3.884 8.245 0.658 1.00 92.69 80 SER A C 1
ATOM 606 O O . SER A 1 80 ? 4.974 8.432 1.194 1.00 92.69 80 SER A O 1
ATOM 608 N N . HIS A 1 81 ? 2.950 7.455 1.192 1.00 88.88 81 HIS A N 1
ATOM 609 C CA . HIS A 1 81 ? 3.080 6.792 2.491 1.00 88.88 81 HIS A CA 1
ATOM 610 C C . HIS A 1 81 ? 3.878 5.479 2.446 1.00 88.88 81 HIS A C 1
ATOM 612 O O . HIS A 1 81 ? 4.103 4.872 3.488 1.00 88.88 81 HIS A O 1
ATOM 618 N N . ARG A 1 82 ? 4.290 5.016 1.257 1.00 90.00 82 ARG A N 1
ATOM 619 C CA . ARG A 1 82 ? 5.079 3.785 1.080 1.00 90.00 82 ARG A CA 1
ATOM 620 C C . ARG A 1 82 ? 6.201 3.978 0.048 1.00 90.00 82 ARG A C 1
ATOM 622 O O . ARG A 1 82 ? 6.230 3.294 -0.975 1.00 90.00 82 ARG A O 1
ATOM 629 N N . PRO A 1 83 ? 7.157 4.891 0.305 1.00 91.12 83 PRO A N 1
ATOM 630 C CA . PRO A 1 83 ? 8.198 5.254 -0.661 1.00 91.12 83 PRO A CA 1
ATOM 631 C C . PRO A 1 83 ? 9.178 4.112 -0.988 1.00 91.12 83 PRO A C 1
ATOM 633 O O . PRO A 1 83 ? 9.962 4.222 -1.930 1.00 91.12 83 PRO A O 1
ATOM 636 N N . THR A 1 84 ? 9.171 3.024 -0.211 1.00 93.56 84 THR A N 1
ATOM 637 C CA . THR A 1 84 ? 10.024 1.846 -0.410 1.00 93.56 84 THR A CA 1
ATOM 638 C C . THR A 1 84 ? 9.306 0.658 -1.053 1.00 93.56 84 THR A C 1
ATOM 640 O O . THR A 1 84 ? 9.999 -0.291 -1.418 1.00 93.56 84 THR A O 1
ATOM 643 N N . ALA A 1 85 ? 7.986 0.722 -1.286 1.00 94.38 85 ALA A N 1
ATOM 644 C CA . ALA A 1 85 ? 7.173 -0.424 -1.719 1.00 94.38 85 ALA A CA 1
ATOM 645 C C . ALA A 1 85 ? 7.737 -1.134 -2.958 1.00 94.38 85 ALA A C 1
ATOM 647 O O . ALA A 1 85 ? 7.956 -2.340 -2.941 1.00 94.38 85 ALA A O 1
ATOM 648 N N . TRP A 1 86 ? 8.077 -0.389 -4.014 1.00 96.81 86 TRP A N 1
ATOM 649 C CA . TRP A 1 86 ? 8.666 -0.974 -5.224 1.00 96.81 86 TRP A CA 1
ATOM 650 C C . TRP A 1 86 ? 10.008 -1.652 -4.975 1.00 96.81 86 TRP A C 1
ATOM 652 O O . TRP A 1 86 ? 10.279 -2.721 -5.516 1.00 96.81 86 TRP A O 1
ATOM 662 N N . ARG A 1 87 ? 10.864 -1.043 -4.150 1.00 96.00 87 ARG A N 1
ATOM 663 C CA . ARG A 1 87 ? 12.168 -1.621 -3.808 1.00 96.00 87 ARG A CA 1
ATOM 664 C C . ARG A 1 87 ? 11.996 -2.934 -3.047 1.00 96.00 87 ARG A C 1
ATOM 666 O O . ARG A 1 87 ? 12.734 -3.880 -3.308 1.00 96.00 87 ARG A O 1
ATOM 673 N N . GLU A 1 88 ? 11.064 -2.961 -2.102 1.00 94.44 88 GLU A N 1
ATOM 674 C CA . GLU A 1 88 ? 10.746 -4.133 -1.286 1.00 94.44 88 GLU A CA 1
ATOM 675 C C . GLU A 1 88 ? 10.168 -5.249 -2.153 1.00 94.44 88 GLU A C 1
ATOM 677 O O . GLU A 1 88 ? 10.707 -6.353 -2.138 1.00 94.44 88 GLU A O 1
ATOM 682 N N . TRP A 1 89 ? 9.206 -4.920 -3.014 1.00 95.75 89 TRP A N 1
ATOM 683 C CA . TRP A 1 89 ? 8.584 -5.859 -3.939 1.00 95.75 89 TRP A CA 1
ATOM 684 C C . TRP A 1 89 ? 9.588 -6.486 -4.920 1.00 95.75 89 TRP A C 1
ATOM 686 O O . TRP A 1 89 ? 9.638 -7.705 -5.068 1.00 95.75 89 TRP A O 1
ATOM 696 N N . PHE A 1 90 ? 10.461 -5.684 -5.552 1.00 96.12 90 PHE A N 1
ATOM 697 C CA . PHE A 1 90 ? 11.507 -6.231 -6.431 1.00 96.12 90 PHE A CA 1
ATOM 698 C C . PHE A 1 90 ? 12.442 -7.176 -5.669 1.00 96.12 90 PHE A C 1
ATOM 700 O O . PHE A 1 90 ? 12.786 -8.240 -6.183 1.00 96.12 90 PHE A O 1
ATOM 707 N N . ARG A 1 91 ? 12.824 -6.819 -4.437 1.00 95.12 91 ARG A N 1
ATOM 708 C CA . ARG A 1 91 ? 13.671 -7.664 -3.586 1.00 95.12 91 ARG A CA 1
ATOM 709 C C . ARG A 1 91 ?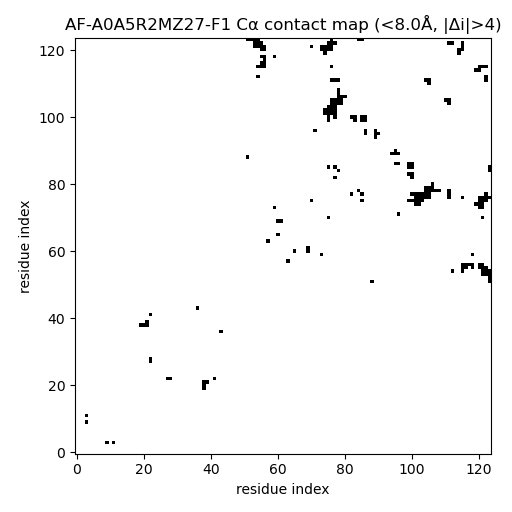 12.983 -8.986 -3.234 1.00 95.12 91 ARG A C 1
ATOM 711 O O . ARG A 1 91 ? 13.655 -10.013 -3.250 1.00 95.12 91 ARG A O 1
ATOM 718 N N . GLU A 1 92 ? 11.686 -8.971 -2.933 1.00 93.56 92 GLU A N 1
ATOM 719 C CA . GLU A 1 92 ? 10.896 -10.171 -2.610 1.00 93.56 92 GLU A CA 1
ATOM 720 C C . GLU A 1 92 ? 10.872 -11.184 -3.757 1.00 93.56 92 GLU A C 1
ATOM 722 O O . GLU A 1 92 ? 10.973 -12.386 -3.517 1.00 93.56 92 GLU A O 1
ATOM 727 N N . ILE A 1 93 ? 10.841 -10.714 -5.006 1.00 94.00 93 ILE A N 1
ATOM 728 C CA . ILE A 1 93 ? 10.906 -11.582 -6.190 1.00 94.00 93 ILE A CA 1
ATOM 729 C C . ILE A 1 93 ? 12.342 -11.883 -6.661 1.00 94.00 93 ILE A C 1
ATOM 731 O O . ILE A 1 93 ? 12.540 -12.430 -7.745 1.00 94.00 93 ILE A O 1
ATOM 735 N N . GLY A 1 94 ? 13.363 -11.514 -5.879 1.00 95.69 94 GLY A N 1
ATOM 736 C CA . GLY A 1 94 ? 14.771 -11.762 -6.209 1.00 95.69 94 GLY A CA 1
ATOM 737 C C . GLY A 1 94 ? 15.330 -10.883 -7.335 1.00 95.69 94 GLY A C 1
ATOM 738 O O . GLY A 1 94 ? 16.326 -11.242 -7.963 1.00 95.69 94 GLY A O 1
ATOM 739 N N . MET A 1 95 ? 14.707 -9.736 -7.601 1.00 95.25 95 MET A N 1
ATOM 740 C CA . MET A 1 95 ? 15.110 -8.774 -8.624 1.00 95.25 95 MET A CA 1
ATOM 741 C C . MET A 1 95 ? 15.583 -7.448 -8.015 1.00 95.25 95 MET A C 1
ATOM 743 O O . MET A 1 95 ? 15.408 -7.153 -6.835 1.00 95.25 95 MET A O 1
ATOM 747 N N . SER A 1 96 ? 16.199 -6.613 -8.850 1.00 95.12 96 SER A N 1
ATOM 748 C CA . SER A 1 96 ? 16.559 -5.243 -8.497 1.00 95.12 96 SER A CA 1
ATOM 749 C C . SER A 1 96 ? 16.232 -4.315 -9.656 1.00 95.12 96 SER A C 1
ATOM 751 O O . SER A 1 96 ? 16.536 -4.620 -10.809 1.00 95.12 96 SER A O 1
ATOM 753 N N 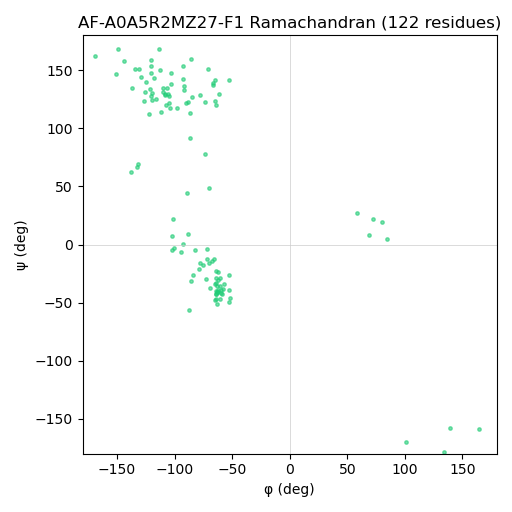. HIS A 1 97 ? 15.617 -3.180 -9.344 1.00 95.06 97 HIS A N 1
ATOM 754 C CA . HIS A 1 97 ? 15.348 -2.117 -10.300 1.00 95.06 97 HIS A CA 1
ATOM 755 C C . HIS A 1 97 ? 16.367 -0.988 -10.087 1.00 95.06 97 HIS A C 1
ATOM 757 O O . HIS A 1 97 ? 16.627 -0.636 -8.936 1.00 95.06 97 HIS A O 1
ATOM 763 N N . PRO A 1 98 ? 16.935 -0.382 -11.146 1.00 93.06 98 PRO A N 1
ATOM 764 C CA . PRO A 1 98 ? 17.974 0.642 -11.001 1.00 93.06 98 PRO A CA 1
ATOM 765 C C . PRO A 1 98 ? 17.482 1.901 -10.271 1.00 93.06 98 PRO A C 1
ATOM 767 O O . PRO A 1 98 ? 18.225 2.488 -9.495 1.00 93.06 98 PRO A O 1
ATOM 770 N N . ASN A 1 99 ? 16.220 2.291 -10.481 1.00 94.50 99 ASN A N 1
ATOM 771 C CA . ASN A 1 99 ? 15.604 3.486 -9.885 1.00 94.50 99 ASN A CA 1
ATOM 772 C C . ASN A 1 99 ? 14.215 3.181 -9.275 1.00 94.50 99 ASN A C 1
ATOM 774 O O . ASN A 1 99 ? 13.207 3.629 -9.817 1.00 94.50 99 ASN A O 1
ATOM 778 N N . PRO A 1 100 ? 14.111 2.370 -8.203 1.00 94.31 100 PRO A N 1
ATOM 779 C CA . PRO A 1 100 ? 12.826 1.836 -7.729 1.00 94.31 100 PRO A CA 1
ATOM 780 C C . PRO A 1 100 ? 11.917 2.898 -7.093 1.00 94.31 100 PRO A C 1
ATOM 782 O O . PRO A 1 100 ? 10.728 2.670 -6.924 1.00 94.31 100 PRO A O 1
ATOM 785 N N . THR A 1 101 ? 12.466 4.061 -6.744 1.00 94.56 101 THR A N 1
ATOM 786 C CA . THR A 1 101 ? 11.749 5.170 -6.095 1.00 94.56 101 THR A CA 1
ATOM 787 C C . THR A 1 101 ? 11.397 6.298 -7.070 1.00 94.56 101 THR A C 1
ATOM 789 O O . THR A 1 101 ? 10.993 7.376 -6.643 1.00 94.56 101 THR A O 1
ATOM 792 N N . ALA A 1 102 ? 11.631 6.107 -8.371 1.00 93.94 102 ALA A N 1
ATOM 793 C CA . ALA A 1 102 ? 11.388 7.126 -9.385 1.00 93.94 102 ALA A CA 1
ATOM 794 C C . ALA A 1 102 ? 9.983 6.993 -9.985 1.00 93.94 102 ALA A C 1
ATOM 796 O O . ALA A 1 102 ? 9.520 5.887 -10.252 1.00 93.94 102 ALA A O 1
ATOM 797 N N . GLY A 1 103 ? 9.348 8.133 -10.262 1.00 95.44 103 GLY A N 1
ATOM 798 C CA . GLY A 1 103 ? 8.051 8.211 -10.932 1.00 95.44 103 GLY A CA 1
ATOM 799 C C . GLY A 1 103 ? 7.078 9.175 -10.249 1.00 95.44 103 GLY A C 1
ATOM 800 O O . GLY A 1 103 ? 7.455 9.856 -9.294 1.00 95.44 103 GLY A O 1
ATOM 801 N N . PRO A 1 104 ? 5.845 9.292 -10.767 1.00 96.38 104 PRO A N 1
ATOM 802 C CA . PRO A 1 104 ? 4.815 10.142 -10.186 1.00 96.38 104 PRO A CA 1
ATOM 803 C C . PRO A 1 104 ? 4.405 9.599 -8.818 1.00 96.38 104 PRO A C 1
ATOM 805 O O . PRO A 1 104 ? 4.263 8.390 -8.649 1.00 96.38 104 PRO A O 1
ATOM 808 N N . VAL A 1 105 ? 4.206 10.503 -7.862 1.00 97.25 105 VAL A N 1
ATOM 809 C CA . VAL A 1 105 ? 3.820 10.173 -6.489 1.00 97.25 105 VAL A CA 1
ATOM 810 C C . VAL A 1 105 ? 2.369 10.579 -6.275 1.00 97.25 105 VAL A C 1
ATOM 812 O O . VAL A 1 105 ? 2.002 11.719 -6.562 1.00 97.25 105 VAL A O 1
ATOM 815 N N . PHE A 1 106 ? 1.563 9.663 -5.747 1.00 96.56 106 PHE A N 1
ATOM 816 C CA . PHE A 1 106 ? 0.182 9.919 -5.350 1.00 96.56 106 PHE A CA 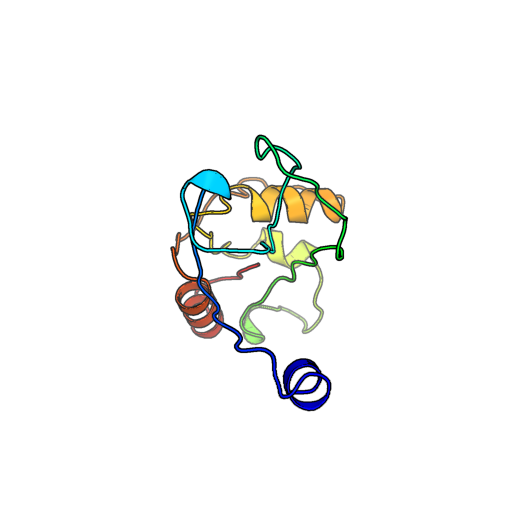1
ATOM 817 C C . PHE A 1 106 ? -0.009 9.627 -3.864 1.00 96.56 106 PHE A C 1
ATOM 819 O O . PHE A 1 106 ? 0.634 8.740 -3.304 1.00 96.56 106 PHE A O 1
ATOM 826 N N . GLU A 1 107 ? -0.898 10.384 -3.228 1.00 92.56 107 GLU A N 1
ATOM 827 C CA . GLU A 1 107 ? -1.233 10.199 -1.812 1.00 92.56 107 GLU A CA 1
ATOM 828 C C . GLU A 1 107 ? -2.326 9.150 -1.595 1.00 92.56 107 GLU A C 1
ATOM 830 O O . GLU A 1 107 ? -2.328 8.453 -0.585 1.00 92.56 107 GLU A O 1
ATOM 835 N N . GLN A 1 108 ? -3.242 9.034 -2.557 1.00 91.94 108 GLN A N 1
ATOM 836 C CA . GLN A 1 108 ? -4.348 8.087 -2.528 1.00 91.94 108 GLN A CA 1
ATOM 837 C C . GLN A 1 108 ? -4.122 6.99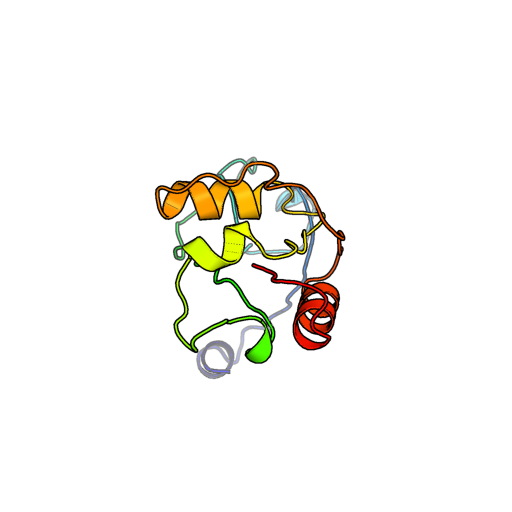5 -3.574 1.00 91.94 108 GLN A C 1
ATOM 839 O O . GLN A 1 108 ? -3.904 7.302 -4.750 1.00 91.94 108 GLN A O 1
ATOM 844 N N . TYR A 1 109 ? -4.273 5.727 -3.180 1.00 91.06 109 TYR A N 1
ATOM 845 C CA . TYR A 1 109 ? -4.207 4.590 -4.107 1.00 91.06 109 TYR A CA 1
ATOM 846 C C . TYR A 1 109 ? -5.144 4.749 -5.302 1.00 91.06 109 TYR A C 1
ATOM 848 O O . TYR A 1 109 ? -4.749 4.452 -6.423 1.00 91.06 109 TYR A O 1
ATOM 856 N N . GLN A 1 110 ? -6.350 5.284 -5.094 1.00 94.81 110 GLN A N 1
ATOM 857 C CA . GLN A 1 110 ? -7.312 5.475 -6.177 1.00 94.81 110 GLN A CA 1
ATOM 858 C C . GLN A 1 110 ? -6.752 6.364 -7.296 1.00 94.81 110 GLN A C 1
ATOM 860 O O . GLN A 1 110 ? -6.866 6.009 -8.462 1.00 94.81 110 GLN A O 1
ATOM 865 N N . MET A 1 111 ? -6.065 7.463 -6.969 1.00 96.19 111 MET A N 1
ATOM 866 C CA . MET A 1 111 ? -5.444 8.325 -7.985 1.00 96.19 111 MET A CA 1
ATOM 867 C C . MET A 1 111 ? -4.341 7.596 -8.760 1.00 96.19 111 MET A C 1
ATOM 869 O O . MET A 1 111 ? -4.218 7.756 -9.973 1.00 96.19 111 MET A O 1
ATOM 873 N N . GLY A 1 112 ? -3.546 6.785 -8.064 1.00 96.69 112 GLY A N 1
ATOM 874 C CA . GLY A 1 112 ? -2.494 5.990 -8.684 1.00 96.69 112 GLY A CA 1
ATOM 875 C C . GLY A 1 112 ? -3.032 4.860 -9.572 1.00 96.69 112 GLY A C 1
ATOM 876 O O . GLY A 1 112 ? -2.493 4.624 -10.653 1.00 96.69 112 GLY A O 1
ATOM 877 N N . ILE A 1 113 ? -4.132 4.218 -9.169 1.00 95.94 113 ILE A N 1
ATOM 878 C CA . ILE A 1 113 ? -4.845 3.216 -9.971 1.00 95.94 113 ILE A CA 1
ATOM 879 C C . ILE A 1 113 ? -5.418 3.861 -11.234 1.00 95.94 113 ILE A C 1
ATOM 881 O O . ILE A 1 113 ? -5.196 3.348 -12.328 1.00 95.94 113 ILE A O 1
ATOM 885 N N . GLU A 1 114 ? -6.080 5.015 -11.121 1.00 96.56 114 GLU A N 1
ATOM 886 C CA . GLU A 1 114 ? -6.585 5.755 -12.286 1.00 96.56 114 GLU A CA 1
ATOM 887 C C . GLU A 1 114 ? -5.448 6.151 -13.243 1.00 96.56 114 GLU A C 1
ATOM 889 O O . GLU A 1 114 ? -5.572 6.022 -14.461 1.00 96.56 114 GLU A O 1
ATOM 894 N N . ALA A 1 115 ? -4.288 6.554 -12.714 1.00 96.50 115 ALA A N 1
ATOM 895 C CA . ALA A 1 115 ? -3.105 6.826 -13.526 1.00 96.50 115 ALA A CA 1
ATOM 896 C C . ALA A 1 115 ? -2.586 5.569 -14.254 1.00 96.50 115 ALA A C 1
ATOM 898 O O . ALA A 1 115 ? -2.221 5.644 -15.432 1.00 96.50 115 ALA A O 1
ATOM 899 N N . ALA A 1 116 ? -2.579 4.410 -13.591 1.00 96.06 116 ALA A N 1
ATOM 900 C CA . ALA A 1 116 ? -2.212 3.136 -14.206 1.00 96.06 116 ALA A CA 1
ATOM 901 C C . ALA A 1 116 ? -3.204 2.734 -15.315 1.00 96.06 116 ALA A C 1
ATOM 903 O O . ALA A 1 116 ? -2.785 2.352 -16.409 1.00 96.06 116 ALA A O 1
ATOM 904 N N . LEU A 1 117 ? -4.511 2.903 -15.077 1.00 94.81 117 LEU A N 1
ATOM 905 C CA . LEU A 1 117 ? -5.577 2.671 -16.061 1.00 94.81 117 LEU A CA 1
ATOM 906 C C . LEU A 1 117 ? -5.495 3.632 -17.255 1.00 94.81 117 LEU A C 1
ATOM 908 O O . LEU A 1 117 ? -5.766 3.234 -18.388 1.00 94.81 117 LEU A O 1
ATOM 912 N N . ALA A 1 118 ? -5.050 4.870 -17.035 1.00 95.19 118 ALA A N 1
ATOM 913 C CA . ALA A 1 118 ? -4.760 5.836 -18.093 1.00 95.19 118 ALA A CA 1
ATOM 914 C C . ALA A 1 118 ? -3.485 5.500 -18.900 1.00 95.19 118 ALA A C 1
ATOM 916 O O . ALA A 1 118 ? -3.181 6.179 -19.882 1.00 95.19 118 ALA A O 1
ATOM 917 N N . GLY A 1 119 ? -2.745 4.450 -18.524 1.00 94.12 119 GLY A N 1
ATOM 918 C CA . GLY A 1 119 ? -1.516 4.022 -19.194 1.00 94.12 119 GLY A CA 1
ATOM 919 C C . GLY A 1 119 ? -0.284 4.844 -18.809 1.00 94.12 119 GLY A C 1
ATOM 920 O O . GLY A 1 119 ? 0.705 4.846 -19.540 1.00 94.12 119 GLY A O 1
ATOM 921 N N . LEU A 1 120 ? -0.318 5.563 -17.682 1.00 94.75 120 LEU A N 1
ATOM 922 C CA . LEU A 1 120 ? 0.805 6.401 -17.245 1.00 94.75 120 LEU A CA 1
ATOM 923 C C . LEU A 1 120 ? 1.945 5.600 -16.607 1.00 94.75 120 LEU A C 1
ATOM 925 O O . LEU A 1 120 ? 3.046 6.141 -16.473 1.00 94.75 120 LEU A O 1
ATOM 929 N N . GLY A 1 121 ? 1.696 4.346 -16.228 1.00 94.81 121 GLY A N 1
ATOM 930 C CA . GLY A 1 121 ? 2.667 3.463 -15.597 1.00 94.81 121 GLY A CA 1
ATOM 931 C C . GLY A 1 121 ? 2.017 2.252 -14.932 1.00 94.81 121 GLY A C 1
ATOM 932 O O . GLY A 1 121 ? 0.892 1.875 -15.258 1.00 94.81 121 GLY A O 1
ATOM 933 N N . THR A 1 122 ? 2.744 1.669 -13.987 1.00 95.69 122 THR A N 1
ATOM 934 C CA . THR A 1 122 ? 2.316 0.557 -13.133 1.00 95.69 122 THR A CA 1
ATOM 935 C C . THR A 1 122 ? 2.325 0.998 -11.674 1.00 95.69 122 THR A C 1
ATOM 937 O O . THR A 1 122 ? 3.209 1.751 -11.277 1.00 95.69 122 THR A O 1
ATOM 940 N N . ILE A 1 123 ? 1.375 0.530 -10.871 1.00 96.94 123 ILE A N 1
ATOM 941 C CA . ILE A 1 123 ? 1.293 0.765 -9.418 1.00 96.94 123 ILE A CA 1
ATOM 942 C C . ILE A 1 123 ? 1.334 -0.571 -8.659 1.00 96.94 123 ILE A C 1
ATOM 944 O O . ILE A 1 123 ? 1.065 -1.595 -9.279 1.00 96.94 123 ILE A O 1
ATOM 948 N N . LEU A 1 124 ? 1.704 -0.560 -7.375 1.00 94.06 124 LEU A N 1
ATOM 949 C CA . LEU A 1 124 ? 1.588 -1.690 -6.438 1.00 94.06 124 LEU A CA 1
ATOM 950 C C . LEU A 1 124 ? 0.370 -1.539 -5.528 1.00 94.06 124 LEU A C 1
ATOM 952 O O . LEU A 1 124 ? 0.072 -0.377 -5.164 1.00 94.06 124 LEU A O 1
#

Radius of gyration: 18.69 Å; Cα contacts (8 Å, |Δi|>4): 115; chains: 1; bounding box: 45×23×52 Å

Sequence (124 aa):
GRFLNANPTIELTVTASIGQFSFEATDVDAAIHYGTDAWPDSQSEFLMDEVLIPVCRLDLIVGGKADPSALLGMRLIQHSHRPTAWREWFREIGMSHPNPTAGPVFEQYQMGIEAALAGLGTIL